Protein AF-A0A934XVC9-F1 (afdb_monomer)

Structure (mmCIF, N/CA/C/O backbone):
data_AF-A0A934XVC9-F1
#
_entry.id   AF-A0A934XVC9-F1
#
loop_
_atom_site.group_PDB
_atom_site.id
_atom_site.type_symbol
_atom_site.label_atom_id
_atom_site.label_alt_id
_atom_site.label_comp_id
_atom_site.label_asym_id
_atom_site.label_entity_id
_atom_site.label_seq_id
_atom_site.pdbx_PDB_ins_code
_atom_site.Cartn_x
_atom_site.Cartn_y
_atom_site.Cartn_z
_atom_site.occupancy
_atom_site.B_iso_or_equiv
_atom_site.auth_seq_id
_atom_site.auth_comp_id
_atom_site.auth_asym_id
_atom_site.auth_atom_id
_atom_site.pdbx_PDB_model_num
ATOM 1 N N . MET A 1 1 ? -8.097 -9.898 24.456 1.00 54.72 1 MET A N 1
ATOM 2 C CA . MET A 1 1 ? -8.388 -9.260 23.153 1.00 54.72 1 MET A CA 1
ATOM 3 C C . MET A 1 1 ? -7.244 -8.328 22.804 1.00 54.72 1 MET A C 1
ATOM 5 O O . MET A 1 1 ? -6.819 -7.581 23.676 1.00 54.72 1 MET A O 1
ATOM 9 N N . LEU A 1 2 ? -6.723 -8.395 21.578 1.00 62.19 2 LEU A N 1
ATOM 10 C CA . LEU A 1 2 ? -5.723 -7.440 21.090 1.00 62.19 2 LEU A CA 1
ATOM 11 C C . LEU A 1 2 ? -6.453 -6.174 20.602 1.00 62.19 2 LEU A C 1
ATOM 13 O O . LEU A 1 2 ? -7.447 -6.323 19.890 1.00 62.19 2 LEU A O 1
ATOM 17 N N . PRO A 1 3 ? -5.982 -4.949 20.901 1.00 58.91 3 PRO A N 1
ATOM 18 C CA . PRO A 1 3 ? -6.603 -3.703 20.416 1.00 58.91 3 PRO A CA 1
ATOM 19 C C . PRO A 1 3 ? -6.791 -3.672 18.887 1.00 58.91 3 PRO A C 1
ATOM 21 O O . PRO A 1 3 ? -7.757 -3.119 18.366 1.00 58.91 3 PRO A O 1
ATOM 24 N N . LEU A 1 4 ? -5.894 -4.366 18.180 1.00 63.44 4 LEU A N 1
ATOM 25 C CA . LEU A 1 4 ? -5.887 -4.559 16.728 1.00 63.44 4 LEU A CA 1
ATOM 26 C C . LEU A 1 4 ? -7.057 -5.398 16.180 1.00 63.44 4 LEU A C 1
ATOM 28 O O . LEU A 1 4 ? -7.272 -5.429 14.973 1.00 63.44 4 LEU A O 1
ATOM 32 N N . THR A 1 5 ? -7.790 -6.101 17.046 1.00 70.00 5 THR A N 1
ATOM 33 C CA . THR A 1 5 ? -8.837 -7.061 16.648 1.00 70.00 5 THR A CA 1
ATOM 34 C C . THR A 1 5 ? -10.260 -6.586 16.924 1.00 70.00 5 THR A C 1
ATOM 36 O O . THR A 1 5 ? -11.201 -7.284 16.552 1.00 70.00 5 THR A O 1
ATOM 39 N N . HIS A 1 6 ? -10.438 -5.425 17.562 1.00 79.12 6 HIS A N 1
ATOM 40 C CA . HIS A 1 6 ? -11.774 -4.895 17.821 1.00 79.12 6 HIS A CA 1
ATOM 41 C C . HIS A 1 6 ? -12.419 -4.404 16.515 1.00 79.12 6 HIS A C 1
ATOM 43 O O . HIS A 1 6 ? -11.744 -3.854 15.639 1.00 79.12 6 HIS A O 1
ATOM 49 N N . ALA A 1 7 ? -13.726 -4.633 16.378 1.00 76.75 7 ALA A N 1
ATOM 50 C CA . ALA A 1 7 ? -14.511 -4.066 15.285 1.00 76.75 7 ALA A CA 1
ATOM 51 C C . ALA A 1 7 ? -14.423 -2.531 15.334 1.00 76.75 7 ALA A C 1
ATOM 53 O O . ALA A 1 7 ? -14.318 -1.956 16.412 1.00 76.75 7 ALA A O 1
ATOM 54 N N . ASP A 1 8 ? -14.401 -1.859 14.188 1.00 78.50 8 ASP A N 1
ATOM 55 C CA . ASP A 1 8 ? -14.336 -0.390 14.108 1.00 78.50 8 ASP A CA 1
ATOM 56 C C . ASP A 1 8 ? -13.025 0.249 14.606 1.00 78.50 8 ASP A C 1
ATOM 58 O O . ASP A 1 8 ? -12.891 1.473 14.583 1.00 78.50 8 ASP A O 1
ATOM 62 N N . SER A 1 9 ? -12.013 -0.544 14.989 1.00 88.31 9 SER A N 1
ATOM 63 C CA . SER A 1 9 ? -10.664 -0.011 15.206 1.00 88.31 9 SER A CA 1
ATOM 64 C C . SER A 1 9 ? -10.146 0.643 13.924 1.00 88.31 9 SER A C 1
ATOM 66 O O . SER A 1 9 ? -10.208 0.043 12.846 1.00 88.31 9 SER A O 1
ATOM 68 N N . GLN A 1 10 ? -9.611 1.857 14.060 1.00 90.75 10 GLN A N 1
ATOM 69 C CA . GLN A 1 10 ? -9.045 2.637 12.962 1.00 90.75 10 GLN A CA 1
ATOM 70 C C . GLN A 1 10 ? -7.518 2.636 13.008 1.00 90.75 10 GLN A C 1
ATOM 72 O O . GLN A 1 10 ? -6.909 2.751 14.072 1.00 90.75 10 GLN A O 1
ATOM 77 N N . PHE A 1 11 ? -6.905 2.540 11.833 1.00 91.75 11 PHE A N 1
ATOM 78 C CA . PHE A 1 11 ? -5.463 2.512 11.638 1.00 91.75 11 PHE A CA 1
ATOM 79 C C . PHE A 1 11 ? -5.082 3.456 10.511 1.00 91.75 11 PHE A C 1
ATOM 81 O O . PHE A 1 11 ? -5.789 3.550 9.513 1.00 91.75 11 PHE A O 1
ATOM 88 N N . ILE A 1 12 ? -3.933 4.107 10.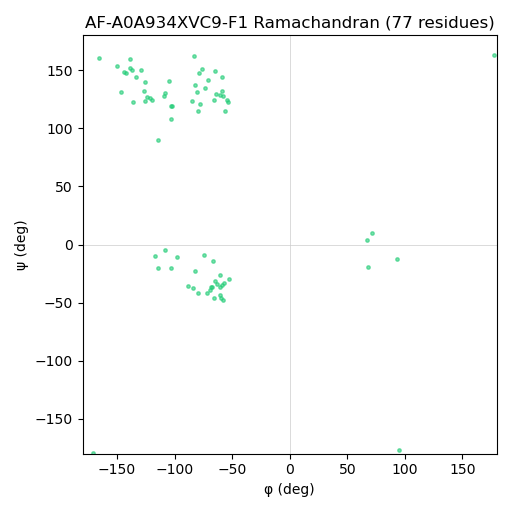650 1.00 95.06 12 ILE A N 1
ATOM 89 C CA . ILE A 1 12 ? -3.288 4.797 9.538 1.00 95.06 12 ILE A CA 1
ATOM 90 C C . ILE A 1 12 ? -2.146 3.905 9.070 1.00 95.06 12 ILE A C 1
ATOM 92 O O . ILE A 1 12 ? -1.239 3.597 9.843 1.00 95.06 12 ILE A O 1
ATOM 96 N N . LEU A 1 13 ? -2.205 3.483 7.812 1.00 95.12 13 LEU A N 1
ATOM 97 C CA . LEU A 1 13 ? -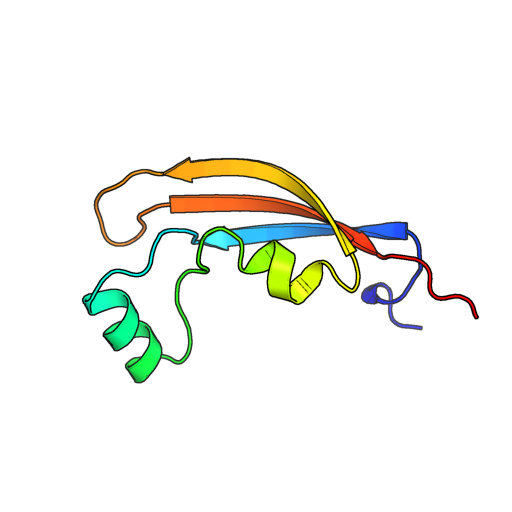1.131 2.771 7.138 1.00 95.12 13 LEU A CA 1
ATOM 98 C C . LEU A 1 13 ? -0.413 3.745 6.214 1.00 95.12 13 LEU A C 1
ATOM 100 O O . LEU A 1 13 ? -1.019 4.281 5.294 1.00 95.12 13 LEU A O 1
ATOM 104 N N . TYR A 1 14 ? 0.874 3.953 6.452 1.00 95.19 14 TYR A N 1
ATOM 105 C CA . TYR A 1 14 ? 1.746 4.722 5.576 1.00 95.19 14 TYR A CA 1
ATOM 106 C C . TYR A 1 14 ? 2.700 3.768 4.862 1.00 95.19 14 TYR A C 1
ATOM 108 O O . TYR A 1 14 ? 3.322 2.922 5.507 1.00 95.19 14 TYR A O 1
ATOM 116 N N . VAL A 1 15 ? 2.801 3.893 3.541 1.00 94.00 15 VAL A N 1
ATOM 117 C CA . VAL A 1 15 ? 3.604 3.007 2.694 1.00 94.00 15 VAL A CA 1
ATOM 118 C C . VAL A 1 15 ? 4.380 3.793 1.651 1.00 94.00 15 VAL A C 1
ATOM 120 O O . VAL A 1 15 ? 3.937 4.825 1.148 1.00 94.00 15 VAL A O 1
ATOM 123 N N . HIS A 1 16 ? 5.526 3.242 1.273 1.00 93.19 16 HIS A N 1
ATOM 124 C CA . HIS A 1 16 ? 6.199 3.588 0.032 1.00 93.19 16 HIS A CA 1
ATOM 125 C C . HIS A 1 16 ? 5.487 2.879 -1.122 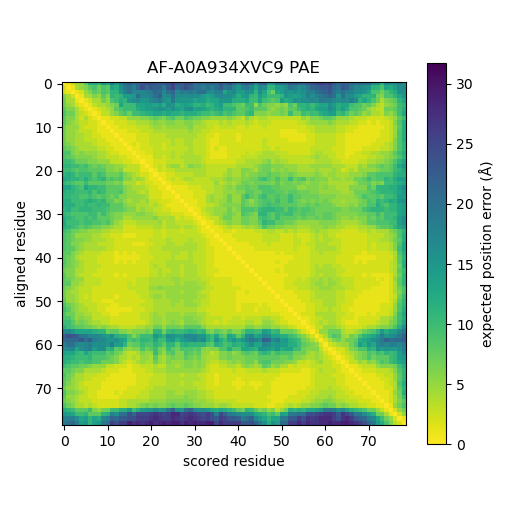1.00 93.19 16 HIS A C 1
ATOM 127 O O . HIS A 1 16 ? 5.375 1.653 -1.100 1.00 93.19 16 HIS A O 1
ATOM 133 N N . GLN A 1 17 ? 4.982 3.639 -2.098 1.00 92.62 17 GLN A N 1
ATOM 134 C CA . GLN A 1 17 ? 4.125 3.105 -3.158 1.00 92.62 17 GLN A CA 1
ATOM 135 C C . GLN A 1 17 ? 4.494 3.642 -4.537 1.00 92.62 17 GLN A C 1
ATOM 137 O O . GLN A 1 17 ? 4.465 4.850 -4.774 1.00 92.62 17 GLN A O 1
ATOM 142 N N . TRP A 1 18 ? 4.798 2.730 -5.463 1.00 91.38 18 TRP A N 1
ATOM 143 C CA . TRP A 1 18 ? 4.980 3.021 -6.886 1.00 91.38 18 TRP A CA 1
ATOM 144 C C . TRP A 1 18 ? 4.960 1.729 -7.721 1.00 91.38 18 TRP A C 1
ATOM 146 O O . TRP A 1 18 ? 5.181 0.641 -7.189 1.00 91.38 18 TRP A O 1
ATOM 156 N N . PRO A 1 19 ? 4.715 1.810 -9.043 1.00 88.81 19 PRO A N 1
ATOM 157 C CA . PRO A 1 19 ? 4.867 0.658 -9.928 1.00 88.81 19 PRO A CA 1
ATOM 158 C C . PRO A 1 19 ? 6.295 0.103 -9.873 1.00 88.81 19 PRO A C 1
ATOM 160 O O . PRO A 1 19 ? 7.251 0.855 -10.077 1.00 88.81 19 PRO A O 1
ATOM 163 N N . LEU A 1 20 ? 6.434 -1.205 -9.631 1.00 87.12 20 LEU A N 1
ATOM 164 C CA . LEU A 1 20 ? 7.736 -1.857 -9.465 1.00 87.12 20 LEU A CA 1
ATOM 165 C C . LEU A 1 20 ? 8.667 -1.582 -10.648 1.00 87.12 20 LEU A C 1
ATOM 167 O O . LEU A 1 20 ? 8.383 -1.942 -11.794 1.00 87.12 20 LEU A O 1
ATOM 171 N N . ARG A 1 21 ? 9.831 -1.009 -10.346 1.00 87.25 21 ARG A N 1
ATOM 172 C CA . ARG A 1 21 ? 10.926 -0.848 -11.300 1.00 87.25 21 A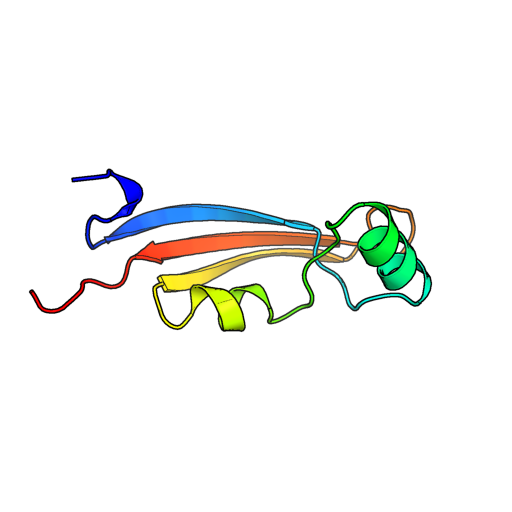RG A CA 1
ATOM 173 C C . ARG A 1 21 ? 11.735 -2.138 -11.360 1.00 87.25 21 ARG A C 1
ATOM 175 O O . ARG A 1 21 ? 11.693 -2.982 -10.466 1.00 87.25 21 ARG A O 1
ATOM 182 N N . TRP A 1 22 ? 12.525 -2.290 -12.418 1.00 85.06 22 TRP A N 1
ATOM 183 C CA . TRP A 1 22 ? 13.360 -3.480 -12.600 1.00 85.06 22 TRP A CA 1
ATOM 184 C C . TRP A 1 22 ? 14.345 -3.693 -11.436 1.00 85.06 22 TRP A C 1
ATOM 186 O O . TRP A 1 22 ? 14.584 -4.835 -11.053 1.00 85.06 22 TRP A O 1
ATOM 196 N N . TYR A 1 23 ? 14.872 -2.614 -10.842 1.00 83.12 23 TYR A N 1
ATOM 197 C CA . TYR A 1 23 ? 15.801 -2.699 -9.714 1.00 83.12 23 TYR A CA 1
ATOM 198 C C . TYR A 1 23 ? 15.095 -2.878 -8.361 1.00 83.12 23 TYR A C 1
ATOM 200 O O . TYR A 1 23 ? 15.701 -3.425 -7.445 1.00 83.12 23 TYR A O 1
ATOM 208 N N . ASP A 1 24 ? 13.818 -2.497 -8.226 1.00 84.06 24 ASP A N 1
ATOM 209 C CA . ASP A 1 24 ? 13.052 -2.739 -6.991 1.00 84.06 24 ASP A CA 1
ATOM 210 C C . ASP A 1 24 ? 12.900 -4.242 -6.741 1.00 84.06 24 ASP A C 1
ATOM 212 O O . ASP A 1 24 ? 12.980 -4.701 -5.606 1.00 84.06 24 ASP A O 1
ATOM 216 N N . ARG A 1 25 ? 12.792 -5.037 -7.816 1.00 81.75 25 ARG A N 1
ATOM 217 C CA . ARG A 1 25 ? 12.816 -6.506 -7.730 1.00 81.75 25 ARG A CA 1
ATOM 218 C C . ARG A 1 25 ? 14.124 -7.035 -7.145 1.00 81.75 25 ARG A C 1
ATOM 220 O O . ARG A 1 25 ? 14.106 -8.020 -6.415 1.00 81.75 25 ARG A O 1
ATOM 227 N N . LEU A 1 26 ? 15.249 -6.389 -7.457 1.00 85.81 26 LEU A N 1
ATOM 228 C CA . LEU A 1 26 ? 16.552 -6.761 -6.908 1.00 85.81 26 LEU A CA 1
ATOM 229 C C . LEU A 1 26 ? 16.650 -6.382 -5.425 1.00 85.81 26 LEU A C 1
ATOM 231 O O . LEU A 1 26 ? 17.125 -7.189 -4.634 1.00 85.81 26 LEU A O 1
ATOM 235 N N . ILE A 1 27 ? 16.161 -5.198 -5.040 1.00 80.94 27 ILE A N 1
ATOM 236 C CA . ILE A 1 27 ? 16.077 -4.780 -3.630 1.00 80.94 27 ILE A CA 1
ATOM 237 C C . ILE A 1 27 ? 15.227 -5.782 -2.843 1.00 80.94 27 ILE A C 1
ATOM 239 O O . ILE A 1 27 ? 15.671 -6.280 -1.812 1.00 80.94 27 ILE A O 1
ATOM 243 N N . TRP A 1 28 ? 14.060 -6.154 -3.367 1.00 82.12 28 TRP A N 1
ATOM 244 C CA . TRP A 1 28 ? 13.181 -7.129 -2.727 1.00 82.12 28 TRP A CA 1
ATOM 245 C C . TRP A 1 28 ? 13.859 -8.497 -2.565 1.00 82.12 28 TRP A C 1
ATOM 247 O O . TRP A 1 28 ? 13.818 -9.081 -1.485 1.00 82.12 28 TRP A O 1
ATOM 257 N N . ALA A 1 29 ? 14.563 -8.976 -3.596 1.00 84.19 29 ALA A N 1
ATOM 258 C CA . ALA A 1 29 ? 15.310 -10.234 -3.540 1.00 84.19 29 ALA A CA 1
ATOM 259 C C . ALA A 1 29 ? 16.485 -10.213 -2.542 1.00 84.19 29 ALA A C 1
ATOM 261 O O . ALA A 1 29 ? 16.823 -11.254 -1.984 1.00 84.19 29 ALA A O 1
ATOM 262 N N . LEU A 1 30 ? 17.113 -9.053 -2.324 1.00 85.88 30 LEU A N 1
ATOM 263 C CA . LEU A 1 30 ? 18.270 -8.911 -1.434 1.00 85.88 30 LEU A CA 1
ATOM 264 C C . LEU A 1 30 ? 17.885 -8.631 0.023 1.00 85.88 30 LEU A C 1
ATOM 266 O O . LEU A 1 30 ? 18.575 -9.095 0.928 1.00 85.88 30 LEU A O 1
ATOM 270 N N . PHE A 1 31 ? 16.815 -7.870 0.255 1.00 85.44 31 PHE A N 1
ATOM 271 C CA . PHE A 1 31 ? 16.471 -7.346 1.578 1.00 85.44 31 PHE A CA 1
ATOM 272 C C . PHE A 1 31 ? 15.132 -7.857 2.127 1.00 85.44 31 PHE A C 1
ATOM 274 O O . PHE A 1 31 ? 14.843 -7.645 3.303 1.00 85.44 31 PHE A O 1
ATOM 281 N N . GLY A 1 32 ? 14.316 -8.534 1.314 1.00 83.62 32 GLY A N 1
ATOM 282 C CA . GLY A 1 32 ? 13.017 -9.076 1.730 1.00 83.62 32 GLY A CA 1
ATOM 283 C C . GLY A 1 32 ? 11.935 -8.018 1.974 1.00 83.62 32 GLY A C 1
ATOM 284 O O . GLY A 1 32 ? 10.874 -8.342 2.500 1.00 83.62 32 GLY A O 1
ATOM 285 N N . PHE A 1 33 ? 12.188 -6.761 1.607 1.00 82.69 33 PHE A N 1
ATOM 286 C CA . PHE A 1 33 ? 11.217 -5.673 1.657 1.00 82.69 33 PHE A CA 1
ATOM 287 C C . PHE A 1 33 ? 11.330 -4.797 0.411 1.00 82.69 33 PHE A C 1
ATOM 289 O O . PHE A 1 33 ? 12.350 -4.781 -0.281 1.00 82.69 33 PHE A O 1
ATOM 296 N N . GLY A 1 34 ? 10.271 -4.050 0.127 1.00 86.62 34 GLY A N 1
ATOM 297 C CA . GLY A 1 34 ? 10.220 -3.132 -0.998 1.00 86.62 34 GLY A CA 1
ATOM 298 C C . GLY A 1 34 ? 8.973 -2.255 -0.952 1.00 86.62 34 GLY A C 1
ATOM 299 O O . GLY A 1 34 ? 8.189 -2.354 -0.006 1.00 86.62 34 GLY A O 1
ATOM 300 N N . PRO A 1 35 ? 8.806 -1.380 -1.951 1.00 90.31 35 PRO A N 1
ATOM 301 C CA . PRO A 1 35 ? 7.589 -0.596 -2.104 1.00 90.31 35 PRO A CA 1
ATOM 302 C C . PRO A 1 35 ? 6.395 -1.504 -2.400 1.00 90.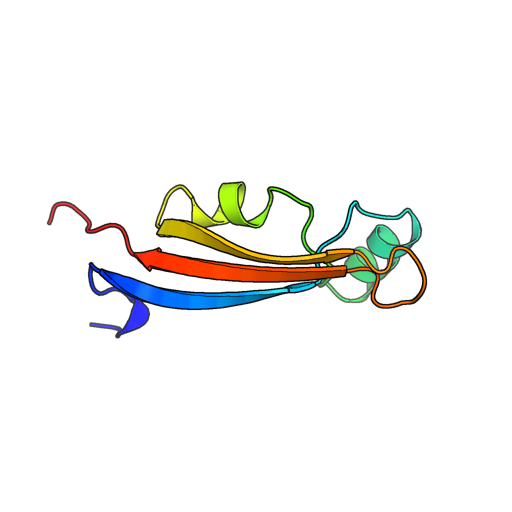31 35 PRO A C 1
ATOM 304 O O . PRO A 1 35 ? 6.542 -2.530 -3.067 1.00 90.31 3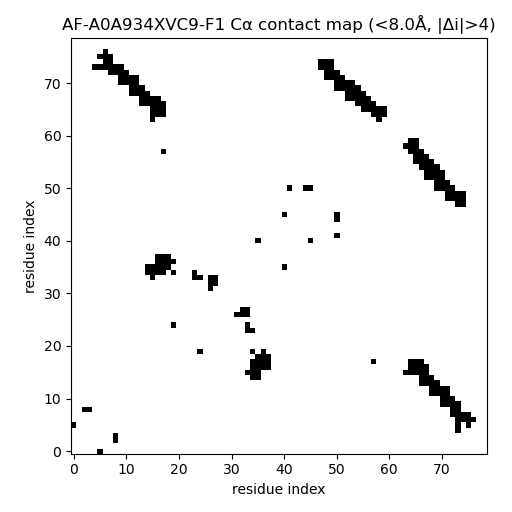5 PRO A O 1
ATOM 307 N N . MET A 1 36 ? 5.212 -1.083 -1.962 1.00 92.06 36 MET A N 1
ATOM 308 C CA . MET A 1 36 ? 3.960 -1.698 -2.391 1.00 92.06 36 MET A CA 1
ATOM 309 C C . MET A 1 36 ? 3.575 -1.187 -3.780 1.00 92.06 36 MET A C 1
ATOM 311 O O . MET A 1 36 ? 3.828 -0.031 -4.141 1.00 92.06 36 MET A O 1
ATOM 315 N N . GLN A 1 37 ? 2.935 -2.037 -4.571 1.00 91.81 37 GLN A N 1
ATOM 316 C CA . GLN A 1 37 ? 2.337 -1.619 -5.830 1.00 91.81 37 GLN A CA 1
ATOM 317 C C . GLN A 1 37 ? 1.023 -0.866 -5.586 1.00 91.81 37 GLN A C 1
ATOM 319 O O . GLN A 1 37 ? 0.312 -1.140 -4.615 1.00 91.81 37 GLN A O 1
ATOM 324 N N . PRO A 1 38 ? 0.642 0.063 -6.481 1.00 91.50 38 PRO A N 1
ATOM 325 C CA . PRO A 1 38 ? -0.699 0.633 -6.458 1.00 91.50 38 PRO A CA 1
ATOM 326 C C . PRO A 1 38 ? -1.759 -0.479 -6.510 1.00 91.50 38 PRO A C 1
ATOM 328 O O . PRO A 1 38 ? -1.739 -1.302 -7.425 1.00 91.50 38 PRO A O 1
ATOM 331 N N . GLY A 1 39 ? -2.669 -0.503 -5.534 1.00 92.94 39 GLY A N 1
ATOM 332 C CA . GLY A 1 39 ? -3.703 -1.537 -5.401 1.00 92.94 39 GLY A CA 1
ATOM 333 C C . GLY A 1 39 ? -3.335 -2.716 -4.491 1.00 92.94 39 GLY A C 1
ATOM 334 O O . GLY A 1 39 ? -4.212 -3.505 -4.147 1.00 92.94 39 GLY A O 1
ATOM 335 N N . GLU A 1 40 ? -2.067 -2.861 -4.092 1.00 94.88 40 GLU A N 1
ATOM 336 C CA . GLU A 1 40 ? -1.617 -3.972 -3.238 1.00 94.88 40 GLU A CA 1
ATOM 337 C C . GLU A 1 40 ? -2.193 -3.859 -1.820 1.00 94.88 40 GLU A C 1
ATOM 339 O O . GLU A 1 40 ? -2.633 -4.851 -1.248 1.00 94.88 40 GLU A O 1
ATOM 344 N N . VAL A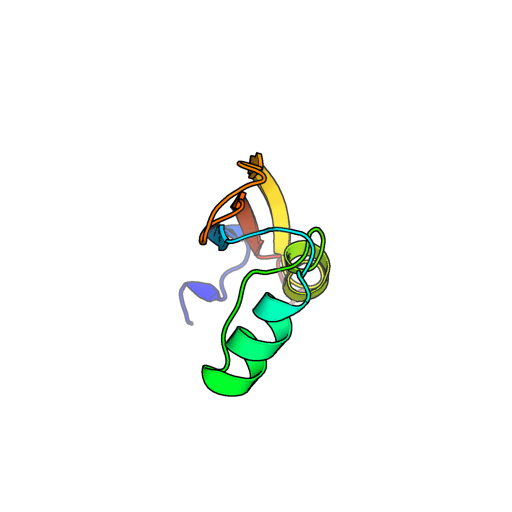 1 41 ? -2.310 -2.633 -1.295 1.00 95.44 41 VAL A N 1
ATOM 345 C CA . VAL A 1 41 ? -2.952 -2.370 0.003 1.00 95.44 41 VAL A CA 1
ATOM 346 C C . VAL A 1 41 ? -4.408 -2.841 -0.005 1.00 95.44 41 VAL A C 1
ATOM 348 O O . VAL A 1 41 ? -4.858 -3.522 0.916 1.00 95.44 41 VAL A O 1
ATOM 351 N N . GLU A 1 42 ? -5.159 -2.516 -1.052 1.00 95.69 42 GLU A N 1
ATOM 352 C CA . GLU A 1 42 ? -6.545 -2.941 -1.197 1.00 95.69 42 GLU A CA 1
ATOM 353 C C . GLU A 1 42 ? -6.669 -4.456 -1.401 1.00 95.69 42 GLU A C 1
ATOM 355 O O . GLU A 1 42 ? -7.601 -5.061 -0.870 1.00 95.69 42 GLU A O 1
ATOM 360 N N . ALA A 1 43 ? -5.736 -5.080 -2.122 1.00 95.88 43 ALA A N 1
ATOM 361 C CA . ALA A 1 43 ? -5.720 -6.526 -2.328 1.00 95.88 43 ALA A CA 1
ATOM 362 C C . ALA A 1 43 ? -5.462 -7.295 -1.021 1.00 95.88 43 ALA A C 1
ATOM 364 O O . ALA A 1 43 ? -6.194 -8.236 -0.707 1.00 95.88 43 ALA A O 1
ATOM 365 N N . ASP A 1 44 ? -4.474 -6.858 -0.240 1.00 94.69 44 ASP A N 1
ATOM 366 C CA . ASP A 1 44 ? -4.031 -7.560 0.966 1.00 94.69 44 ASP A CA 1
ATOM 367 C C . ASP A 1 44 ? -4.944 -7.288 2.166 1.00 94.69 44 ASP A C 1
ATOM 369 O O . ASP A 1 44 ? -5.292 -8.195 2.929 1.00 94.69 44 ASP A O 1
ATOM 373 N N . PHE A 1 45 ? -5.369 -6.033 2.342 1.00 93.69 45 PHE A N 1
ATOM 374 C CA . PHE A 1 45 ? -6.125 -5.610 3.522 1.00 93.69 45 PHE A CA 1
ATOM 375 C C . PHE A 1 45 ? -7.624 -5.451 3.256 1.00 93.69 45 PHE A C 1
ATOM 377 O O . PHE A 1 45 ? -8.421 -5.528 4.196 1.00 93.69 45 PHE A O 1
ATOM 384 N N . GLY A 1 46 ? -8.049 -5.286 2.001 1.00 93.44 46 GLY A N 1
ATOM 385 C CA . GLY A 1 46 ? -9.453 -5.079 1.633 1.00 93.44 46 GLY A CA 1
ATOM 386 C C . GLY A 1 46 ? -10.420 -6.174 2.099 1.00 93.44 46 GLY A C 1
ATOM 387 O O . GLY A 1 46 ? -11.545 -5.837 2.482 1.00 93.44 46 GLY A O 1
ATOM 388 N N . PRO A 1 47 ? -10.039 -7.465 2.177 1.00 93.50 47 PRO A N 1
ATOM 389 C CA . PRO A 1 47 ? -10.901 -8.492 2.768 1.00 93.50 47 PRO A CA 1
ATOM 390 C C . PRO A 1 47 ? -11.258 -8.230 4.240 1.00 93.50 47 PRO A C 1
ATOM 392 O O . PRO A 1 47 ? -12.312 -8.650 4.713 1.00 93.50 47 PRO A O 1
ATOM 395 N N . HIS A 1 48 ? -10.412 -7.500 4.964 1.00 90.94 48 HIS A N 1
ATOM 396 C CA . HIS A 1 48 ? -10.495 -7.335 6.414 1.00 90.94 48 HIS A CA 1
ATOM 397 C C . HIS A 1 48 ? -10.802 -5.908 6.875 1.00 90.94 48 HIS A C 1
ATOM 399 O O . HIS A 1 48 ? -11.268 -5.715 8.001 1.00 90.94 48 HIS A O 1
ATOM 405 N N . PHE A 1 49 ? -10.555 -4.917 6.024 1.00 92.94 49 PHE A N 1
ATOM 406 C CA . PHE A 1 49 ? -10.679 -3.504 6.350 1.00 92.94 49 PHE A CA 1
ATOM 407 C C . PHE A 1 49 ? -11.531 -2.771 5.313 1.00 92.94 49 PHE A C 1
ATOM 409 O O . PHE A 1 49 ? -11.589 -3.147 4.141 1.00 92.94 49 PHE A O 1
ATOM 416 N N . TYR A 1 50 ? -12.221 -1.724 5.754 1.00 93.94 50 TYR A N 1
ATOM 417 C CA . TYR A 1 50 ? -12.615 -0.625 4.879 1.00 93.94 50 TYR A CA 1
ATOM 418 C C . TYR A 1 50 ? -11.405 0.290 4.723 1.00 93.94 50 TYR A C 1
ATOM 420 O O . TYR A 1 50 ? -10.770 0.610 5.725 1.00 93.94 50 TYR A O 1
ATOM 428 N N . ILE A 1 51 ? -11.068 0.660 3.490 1.00 95.81 51 ILE A N 1
ATOM 429 C CA . ILE A 1 51 ? -9.826 1.366 3.167 1.00 95.81 51 ILE A CA 1
ATOM 430 C C . ILE A 1 51 ? -10.178 2.657 2.436 1.00 95.81 51 ILE A C 1
ATOM 432 O O . ILE A 1 51 ? -10.879 2.632 1.427 1.00 95.81 51 ILE A O 1
ATOM 436 N N . GLU A 1 52 ? -9.667 3.771 2.944 1.00 97.00 52 GLU A N 1
ATOM 437 C CA . GLU A 1 52 ? -9.730 5.087 2.322 1.00 97.00 52 GLU A CA 1
ATOM 438 C C . GLU A 1 52 ? -8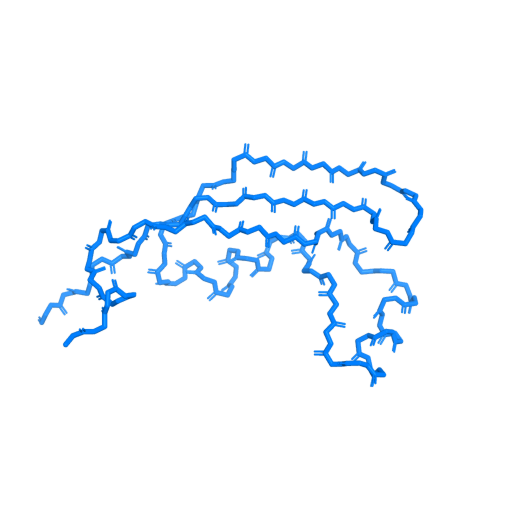.304 5.598 2.114 1.00 97.00 52 GLU A C 1
ATOM 440 O O . GLU A 1 52 ? -7.511 5.658 3.052 1.00 97.00 52 GLU A O 1
ATOM 445 N N . LYS A 1 53 ? -7.961 5.978 0.883 1.00 96.75 53 LYS A N 1
ATOM 446 C CA . LYS A 1 53 ? -6.670 6.597 0.583 1.00 96.75 53 LYS A CA 1
ATOM 447 C C . LYS A 1 53 ? -6.721 8.075 0.967 1.00 96.75 53 LYS A C 1
ATOM 449 O O . LYS A 1 53 ? -7.457 8.845 0.360 1.00 96.75 53 LYS A O 1
ATOM 454 N N . LEU A 1 54 ? -5.922 8.464 1.956 1.00 96.94 54 LEU A N 1
ATOM 455 C CA . LEU A 1 54 ? -5.850 9.838 2.457 1.00 96.94 54 LEU A CA 1
ATOM 456 C C . LEU A 1 54 ? -4.905 10.708 1.631 1.00 96.94 54 LEU A C 1
ATOM 458 O O . LEU A 1 54 ? -5.146 11.899 1.451 1.00 96.94 54 LEU A O 1
ATOM 462 N N . MET A 1 55 ? -3.797 10.126 1.173 1.00 95.19 55 MET A N 1
ATOM 463 C CA . MET A 1 55 ? -2.799 10.839 0.387 1.00 95.19 55 MET A CA 1
ATOM 464 C C . MET A 1 55 ? -2.083 9.898 -0.572 1.00 95.19 55 MET A C 1
ATOM 466 O O . MET A 1 55 ? -1.949 8.701 -0.311 1.00 95.19 55 ME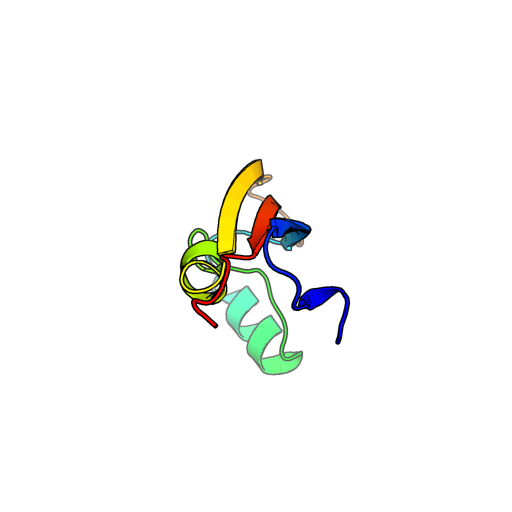T A O 1
ATOM 470 N N . GLU A 1 56 ? -1.597 10.479 -1.661 1.00 93.44 56 GLU A N 1
ATOM 471 C CA . GLU A 1 56 ? -0.666 9.850 -2.583 1.00 93.44 56 GLU A CA 1
ATOM 472 C C . GLU A 1 56 ? 0.267 10.917 -3.136 1.00 93.44 56 GLU A C 1
ATOM 474 O O . GLU A 1 56 ? -0.169 11.980 -3.581 1.00 93.44 56 GLU A O 1
ATOM 479 N N . ASN A 1 57 ? 1.559 10.628 -3.099 1.00 89.62 57 ASN A N 1
ATOM 480 C CA . ASN A 1 57 ? 2.586 11.437 -3.720 1.00 89.62 57 ASN A CA 1
ATOM 481 C C . ASN A 1 57 ? 3.408 10.546 -4.647 1.00 89.62 57 ASN A C 1
ATOM 483 O O . ASN A 1 57 ? 3.975 9.550 -4.209 1.00 89.62 57 ASN A O 1
ATOM 487 N N . CYS A 1 58 ? 3.502 10.912 -5.921 1.00 79.75 58 CYS A N 1
ATOM 488 C CA . CYS A 1 58 ? 4.335 10.217 -6.895 1.00 79.75 58 CYS A CA 1
ATOM 489 C C . CYS A 1 58 ? 5.456 11.158 -7.342 1.00 79.75 58 CYS A C 1
ATOM 491 O O . CYS A 1 58 ? 5.305 11.897 -8.312 1.00 79.75 58 CYS A O 1
ATOM 493 N N . CYS A 1 59 ? 6.599 11.140 -6.651 1.00 68.06 59 CYS A N 1
ATOM 494 C CA . CYS A 1 59 ? 7.743 11.982 -7.019 1.00 68.06 59 CYS A CA 1
ATOM 495 C C . CYS A 1 59 ? 8.496 11.486 -8.265 1.00 68.06 59 CYS A C 1
ATOM 497 O O . CYS A 1 59 ? 9.351 12.201 -8.786 1.00 68.06 59 CYS A O 1
ATOM 499 N N . GLY A 1 60 ? 8.184 10.292 -8.783 1.00 68.12 60 GLY A N 1
ATOM 500 C CA . GLY A 1 60 ? 8.567 9.828 -10.125 1.00 68.12 60 GLY A CA 1
ATOM 501 C C . GLY A 1 60 ? 10.065 9.572 -10.349 1.00 68.12 60 GLY A C 1
ATOM 502 O O . GLY A 1 60 ? 10.427 8.789 -11.224 1.00 68.12 60 GLY A O 1
ATOM 503 N N . SER A 1 61 ? 10.956 10.127 -9.529 1.00 71.25 61 SER A N 1
ATOM 504 C CA . SER A 1 61 ? 12.411 10.028 -9.651 1.00 71.25 61 SER A CA 1
ATOM 505 C C . SER A 1 61 ? 13.072 9.828 -8.284 1.00 71.25 61 SER A C 1
ATOM 507 O O . SER A 1 61 ? 12.528 10.231 -7.262 1.00 71.25 61 SER A O 1
ATOM 509 N N . GLY A 1 62 ? 14.235 9.170 -8.269 1.00 74.81 62 GLY A N 1
ATOM 510 C CA . GLY A 1 62 ? 14.999 8.893 -7.048 1.00 74.81 62 GLY A CA 1
ATOM 511 C C . GLY A 1 62 ? 14.740 7.521 -6.417 1.00 74.81 62 GLY A C 1
ATOM 512 O O . GLY A 1 62 ? 14.033 6.679 -6.979 1.00 74.81 62 GLY A O 1
ATOM 513 N N . PHE A 1 63 ? 15.385 7.308 -5.264 1.00 75.88 63 PHE A N 1
ATOM 514 C CA . PHE A 1 63 ? 15.338 6.068 -4.478 1.00 75.88 63 PHE A CA 1
ATOM 515 C C . PHE A 1 63 ? 13.964 5.836 -3.831 1.00 75.88 63 PHE A C 1
ATOM 517 O O . PHE A 1 63 ? 13.471 4.714 -3.841 1.00 75.88 63 PHE A O 1
ATOM 524 N N . LEU A 1 64 ? 13.323 6.902 -3.343 1.00 83.38 64 LEU A N 1
ATOM 525 C CA . LEU A 1 64 ? 11.926 6.906 -2.910 1.00 83.38 64 LEU A CA 1
ATOM 526 C C . LEU A 1 64 ? 11.096 7.592 -3.993 1.00 83.38 64 LEU A C 1
ATOM 528 O O . LEU A 1 64 ? 11.218 8.796 -4.204 1.00 83.38 64 LEU A O 1
ATOM 532 N N . ALA A 1 65 ? 10.302 6.813 -4.723 1.00 87.50 65 ALA A N 1
ATOM 533 C CA . ALA A 1 65 ? 9.591 7.302 -5.903 1.00 87.50 65 ALA A CA 1
ATOM 534 C C . ALA A 1 65 ? 8.135 7.696 -5.637 1.00 87.50 65 ALA A C 1
ATOM 536 O O . ALA A 1 65 ? 7.499 8.308 -6.502 1.00 87.50 65 ALA A O 1
ATOM 537 N N . GLY A 1 66 ? 7.618 7.358 -4.461 1.00 92.00 66 GLY A N 1
ATOM 538 C CA . GLY A 1 66 ? 6.266 7.694 -4.069 1.00 92.00 66 GLY A CA 1
ATOM 539 C C . GLY A 1 66 ? 5.870 7.152 -2.706 1.00 92.00 66 GLY A C 1
ATOM 540 O O . GLY A 1 66 ? 6.513 6.271 -2.135 1.00 92.00 66 GLY A O 1
ATOM 541 N N . GLU A 1 67 ? 4.807 7.722 -2.173 1.00 93.31 67 GLU A N 1
ATOM 542 C CA . GLU A 1 67 ? 4.294 7.441 -0.841 1.00 93.31 67 GLU A CA 1
ATOM 543 C C . GLU A 1 67 ? 2.773 7.511 -0.879 1.00 93.31 67 GLU A C 1
ATOM 545 O O . GLU A 1 67 ? 2.199 8.287 -1.644 1.00 93.31 67 GLU A O 1
ATOM 550 N N . ALA A 1 68 ? 2.119 6.708 -0.051 1.00 95.69 68 ALA A N 1
ATOM 551 C CA . ALA A 1 68 ? 0.677 6.740 0.121 1.00 95.69 68 ALA A CA 1
ATOM 552 C C . ALA A 1 68 ? 0.318 6.511 1.588 1.00 95.69 68 ALA A C 1
ATOM 554 O O . ALA A 1 68 ? 1.029 5.813 2.316 1.00 95.69 68 ALA A O 1
ATOM 555 N N . ALA A 1 69 ? -0.777 7.124 2.034 1.00 97.12 69 ALA A N 1
ATOM 556 C CA . ALA A 1 69 ? -1.341 6.860 3.351 1.00 97.12 69 ALA A CA 1
ATOM 557 C C . ALA A 1 69 ? -2.801 6.469 3.214 1.00 97.12 69 ALA A C 1
ATOM 559 O O . ALA A 1 69 ? -3.553 7.074 2.448 1.00 97.12 69 ALA A O 1
ATOM 560 N N . TYR A 1 70 ? -3.191 5.486 4.009 1.00 97.25 70 TYR A N 1
ATOM 561 C CA . TYR A 1 70 ? -4.513 4.901 4.014 1.00 97.25 70 TYR A CA 1
ATOM 562 C C . TYR A 1 70 ? -5.082 4.932 5.424 1.00 97.25 70 TYR A C 1
ATOM 564 O O . TYR A 1 70 ? -4.418 4.523 6.377 1.00 97.25 70 TYR A O 1
ATOM 572 N N . LEU A 1 71 ? -6.322 5.387 5.551 1.00 96.06 71 LEU A N 1
ATOM 573 C CA . LEU A 1 71 ? -7.140 5.151 6.726 1.00 96.06 71 LEU A CA 1
ATOM 574 C C . LEU A 1 71 ? -7.824 3.796 6.558 1.00 96.06 71 LEU A C 1
ATOM 576 O O . LEU A 1 71 ? -8.516 3.555 5.571 1.00 96.06 71 LEU A O 1
ATOM 580 N N . MET A 1 72 ? -7.623 2.905 7.520 1.00 94.69 72 MET A N 1
ATOM 581 C CA . MET A 1 72 ? -8.189 1.563 7.516 1.00 94.69 72 MET A CA 1
ATOM 582 C C . MET A 1 72 ? -9.073 1.369 8.739 1.00 94.69 72 MET A C 1
ATOM 584 O O . MET A 1 72 ? -8.608 1.519 9.865 1.00 94.69 72 MET A O 1
ATOM 588 N N . ALA A 1 73 ? -10.329 0.987 8.534 1.00 92.50 73 ALA A N 1
ATOM 589 C CA . ALA A 1 73 ? -11.250 0.628 9.608 1.00 92.50 73 ALA A CA 1
ATOM 590 C C . ALA A 1 73 ? -11.511 -0.879 9.593 1.00 92.50 73 ALA A C 1
ATOM 592 O O . ALA A 1 73 ? -11.852 -1.448 8.553 1.00 92.50 73 ALA A O 1
ATOM 593 N N . ARG A 1 74 ? -11.331 -1.551 10.735 1.00 90.44 74 ARG A N 1
ATOM 594 C CA . ARG A 1 74 ? -11.521 -3.002 10.836 1.00 90.44 74 ARG A CA 1
ATOM 595 C C . ARG A 1 74 ? -12.986 -3.354 10.605 1.00 90.44 74 ARG A C 1
ATOM 597 O O . ARG A 1 74 ? -13.858 -2.901 11.342 1.00 90.44 74 ARG A O 1
ATOM 604 N N . LYS A 1 75 ? -13.250 -4.231 9.634 1.00 89.25 75 LYS A N 1
ATOM 605 C CA . LYS A 1 75 ? -14.584 -4.808 9.446 1.00 89.25 75 LYS A CA 1
ATOM 606 C C . LYS A 1 75 ? -14.938 -5.643 10.675 1.00 89.25 75 LYS A C 1
ATOM 608 O O . LYS A 1 75 ? -14.144 -6.488 11.100 1.00 89.25 75 LYS A O 1
ATOM 613 N N . GLY A 1 76 ? -16.119 -5.410 11.241 1.00 81.94 76 GLY A N 1
ATOM 614 C CA . GLY A 1 76 ? -16.662 -6.271 12.284 1.00 81.94 76 GLY A CA 1
ATOM 615 C C . GLY A 1 76 ? -16.836 -7.693 11.752 1.00 81.94 76 GLY A C 1
ATOM 616 O O . GLY A 1 76 ? -17.413 -7.893 10.685 1.00 81.94 76 GLY A O 1
ATOM 617 N N . GLY A 1 77 ? -16.308 -8.679 12.476 1.00 64.62 77 GLY A N 1
ATOM 618 C CA . GLY A 1 77 ? -16.697 -10.066 12.255 1.00 64.62 77 GLY A CA 1
ATOM 619 C C . GLY A 1 77 ? -18.098 -10.266 12.817 1.00 64.62 77 GLY A C 1
ATOM 620 O O . GLY A 1 77 ? -18.371 -9.824 13.932 1.00 64.62 77 GLY A O 1
ATOM 621 N N . THR A 1 78 ? -18.985 -10.926 12.075 1.00 52.81 78 THR A N 1
ATOM 622 C CA . THR A 1 78 ? -20.114 -11.608 12.716 1.00 52.81 78 THR A CA 1
ATOM 623 C C . THR A 1 78 ? -19.521 -12.574 13.739 1.00 52.81 78 THR A C 1
ATOM 625 O O . THR A 1 78 ? -18.739 -13.448 13.355 1.00 52.81 78 THR A O 1
ATOM 628 N N . ALA A 1 79 ? -19.806 -12.318 15.017 1.00 43.91 79 ALA A N 1
ATOM 629 C CA . ALA A 1 79 ? -19.446 -13.185 16.133 1.00 43.91 79 ALA A CA 1
ATOM 630 C C . ALA A 1 79 ? -20.036 -14.591 15.966 1.00 43.91 79 ALA A C 1
ATOM 632 O O . ALA A 1 79 ? -21.133 -14.696 15.365 1.00 43.91 79 ALA A O 1
#

Nearest PDB structures (foldseek):
  6juy-assembly1_C  TM=5.425E-01  e=1.807E+00  Synechocystis sp. PCC 6803 substr. Kazusa

pLDDT: mean 85.75, std 11.53, range [43.91, 97.25]

Radius of gyration: 14.72 Å; Cα contacts (8 Å, |Δi|>4): 127; chains: 1; bounding box: 38×25×36 Å

Sequence (79 aa):
MLPLTHADSQFILYVHQWPLRWYDRLIWALFGFGPMQPGEVEADFGPHFYIEKLMENCCGSGFLAGEAAYLMARKGGTA

Foldseek 3Di:
DDLVPDAFDKDKDKFQEDDDDPCQVVVCVVPVDGGDYVCNCCVPCVVFWDKDWPDKDQCCDDPRGIMTMIMTGGHDDPD

Mean predicted aligned error: 6.09 Å

Secondary structure (DSSP, 8-state):
--GGGSTT-EEEEEEEB-PPPTTHHHHHHHHS--PBPTTHHHHHHTTTEEEEEEEEE---SSS---EEEEEEEEPPP--

Solvent-accessible surface area (backbone atoms only — not comparable to full-atom values): 4719 Å² total; per-residue (Å²): 135,58,80,91,70,43,58,69,37,72,45,80,49,76,44,47,34,43,78,82,47,84,64,49,57,51,44,27,74,74,70,77,51,72,66,41,44,83,63,44,64,54,66,74,41,42,89,53,28,49,78,44,80,76,47,74,45,76,66,78,52,77,95,70,34,21,33,34,32,30,44,32,33,31,55,65,73,86,126